Protein AF-A0A1I7MTA4-F1 (afdb_monomer)

Secondary structure (DSSP, 8-state):
---PPPPPP-HHHHHTHHHHHHHHHHHTTSHHHHHT--SSHHHHHHHHHHHHHHHHHH-

Radius of gyration: 15.3 Å; Cα contacts (8 Å, |Δi|>4): 16; chains: 1; bounding box: 38×22×35 Å

InterPro domains:
  IPR025668 Transposase DDE domain [PF13586] (12-58)

Organism: NCBI:txid574650

Solvent-accessible surface area (backbone atoms only — not comparable to full-atom values): 3723 Å² total; per-residue (Å²): 128,91,85,65,83,75,81,78,89,52,72,73,68,53,69,53,45,63,62,56,53,51,51,54,58,55,50,45,68,41,61,64,66,57,70,56,73,56,88,45,72,66,58,44,50,50,52,52,51,50,52,50,51,56,53,59,77,70,106

Sequence (59 aa):
SRGGRPPAFDGQAYRGRNVVERYFALAKQWRGLATRYDKLAITYRAAVTICAILTWLRA

Structure (mmCIF, N/CA/C/O backbone):
data_AF-A0A1I7MTA4-F1
#
_entry.id   AF-A0A1I7MTA4-F1
#
loop_
_atom_site.group_PDB
_atom_site.id
_atom_site.type_symbol
_atom_site.label_atom_id
_atom_site.label_alt_id
_atom_site.label_comp_id
_atom_site.label_asym_id
_atom_site.label_entity_id
_atom_site.label_seq_id
_atom_site.pdbx_PDB_ins_code
_atom_site.Cartn_x
_atom_site.Cartn_y
_atom_site.Cartn_z
_atom_site.occupancy
_atom_site.B_iso_or_equiv
_atom_site.auth_seq_id
_atom_site.auth_comp_id
_atom_site.auth_asym_id
_atom_site.auth_atom_id
_atom_site.pdbx_PDB_model_num
ATOM 1 N N . SER A 1 1 ? 23.820 -10.712 -11.859 1.00 58.50 1 SER A N 1
ATOM 2 C CA . SER A 1 1 ? 22.375 -10.835 -12.153 1.00 58.50 1 SER A CA 1
ATOM 3 C C . SER A 1 1 ? 22.223 -11.597 -13.460 1.00 58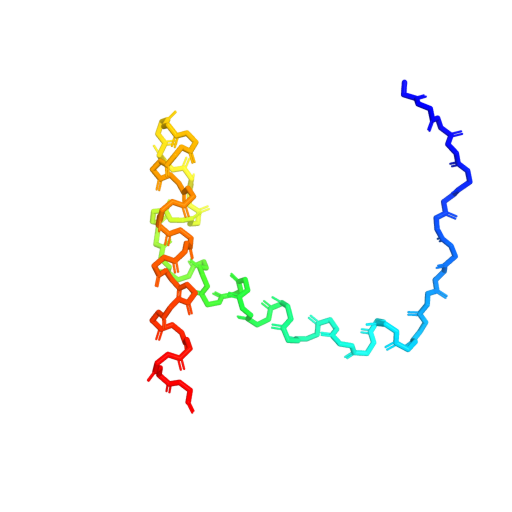.50 1 SER A C 1
ATOM 5 O O . SER A 1 1 ? 22.994 -11.349 -14.377 1.00 58.50 1 SER A O 1
ATOM 7 N N . ARG A 1 2 ? 21.307 -12.572 -13.556 1.00 56.56 2 ARG A N 1
ATOM 8 C CA . ARG A 1 2 ? 21.041 -13.282 -14.821 1.00 56.56 2 ARG A CA 1
ATOM 9 C C . ARG A 1 2 ? 20.321 -12.314 -15.766 1.00 56.56 2 ARG A C 1
ATOM 11 O O . ARG A 1 2 ? 19.100 -12.227 -15.732 1.00 56.56 2 ARG A O 1
ATOM 18 N N . GLY A 1 3 ? 21.088 -11.517 -16.508 1.00 68.75 3 GLY A N 1
ATOM 19 C CA . GLY A 1 3 ? 20.588 -10.561 -17.494 1.00 68.75 3 GLY A CA 1
ATOM 20 C C . GLY A 1 3 ? 19.927 -11.295 -18.655 1.00 68.75 3 GLY A C 1
ATOM 21 O O . GLY A 1 3 ? 20.579 -11.604 -19.644 1.00 68.75 3 GLY A O 1
ATOM 22 N N . GLY A 1 4 ? 18.654 -11.647 -18.485 1.00 80.38 4 GLY A N 1
ATOM 23 C CA . GLY A 1 4 ? 17.821 -12.242 -19.525 1.00 80.38 4 GLY A CA 1
ATOM 24 C C . GLY A 1 4 ? 17.197 -11.187 -20.436 1.00 80.38 4 GLY A C 1
ATOM 25 O O . GLY A 1 4 ? 17.172 -9.999 -20.107 1.00 80.38 4 GLY A O 1
ATOM 26 N N . ARG A 1 5 ? 16.664 -11.640 -21.580 1.00 81.81 5 ARG A N 1
ATOM 27 C CA . ARG A 1 5 ? 15.870 -10.810 -22.498 1.00 81.81 5 ARG A CA 1
ATOM 28 C C . ARG A 1 5 ? 14.737 -10.126 -21.712 1.00 81.81 5 ARG A C 1
ATOM 30 O O . ARG A 1 5 ? 14.029 -10.828 -20.988 1.00 81.81 5 ARG A O 1
ATOM 37 N N . PRO A 1 6 ? 14.553 -8.799 -21.836 1.00 79.75 6 PRO A N 1
ATOM 38 C CA . PRO A 1 6 ? 13.472 -8.108 -21.146 1.00 79.75 6 PRO A CA 1
ATOM 39 C C . PRO A 1 6 ? 12.113 -8.706 -21.548 1.00 79.75 6 PRO A C 1
ATOM 41 O O . PRO A 1 6 ? 11.959 -9.116 -22.706 1.00 79.75 6 PRO A O 1
ATOM 44 N N . PRO A 1 7 ? 11.138 -8.777 -20.622 1.00 82.12 7 PRO A N 1
ATOM 45 C CA . PRO A 1 7 ? 9.798 -9.262 -20.935 1.00 82.12 7 PRO A CA 1
ATOM 46 C C . PRO A 1 7 ? 9.224 -8.489 -22.124 1.00 82.12 7 PRO A C 1
ATOM 48 O O . PRO A 1 7 ? 9.340 -7.263 -22.182 1.00 82.12 7 PRO A O 1
ATOM 51 N N . ALA A 1 8 ? 8.617 -9.197 -23.078 1.00 88.38 8 ALA A N 1
ATOM 52 C CA . ALA A 1 8 ? 7.876 -8.539 -24.147 1.00 88.38 8 ALA A CA 1
ATOM 53 C C . ALA A 1 8 ? 6.684 -7.777 -23.545 1.00 8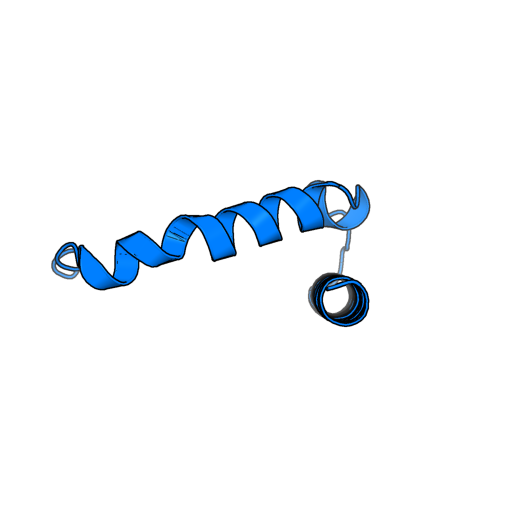8.38 8 ALA A C 1
ATOM 55 O O . ALA A 1 8 ? 6.059 -8.244 -22.593 1.00 88.38 8 ALA A O 1
ATOM 56 N N . PHE A 1 9 ? 6.382 -6.597 -24.088 1.00 88.69 9 PHE A N 1
ATOM 57 C CA . PHE A 1 9 ? 5.246 -5.800 -23.637 1.00 88.69 9 PHE A CA 1
ATOM 58 C C . PHE A 1 9 ? 3.929 -6.520 -23.944 1.00 88.69 9 PHE A C 1
ATOM 60 O O . PHE A 1 9 ? 3.608 -6.765 -25.107 1.00 88.69 9 PHE A O 1
ATOM 67 N N . ASP A 1 10 ? 3.156 -6.817 -22.901 1.00 91.69 10 ASP A N 1
ATOM 68 C CA . ASP A 1 10 ? 1.795 -7.332 -23.021 1.00 91.69 10 ASP A CA 1
ATOM 69 C C . ASP A 1 10 ? 0.791 -6.182 -22.868 1.00 91.69 10 ASP A C 1
ATOM 71 O O . ASP A 1 10 ? 0.495 -5.709 -21.766 1.00 91.69 10 ASP A O 1
ATOM 75 N N . GLY A 1 11 ? 0.248 -5.733 -24.000 1.00 93.62 11 GLY A N 1
ATOM 76 C CA . GLY A 1 11 ? -0.746 -4.666 -24.040 1.00 93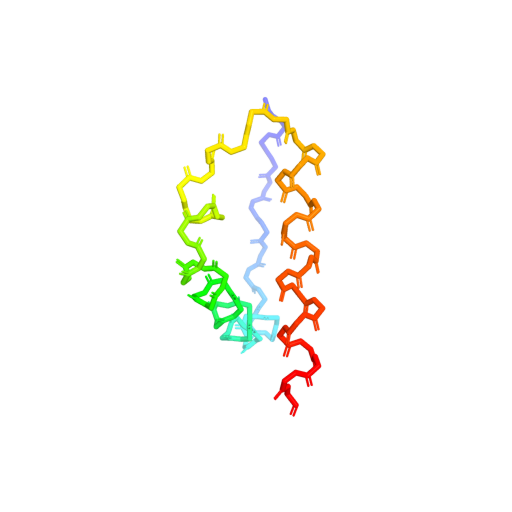.62 11 GLY A CA 1
ATOM 77 C C . GLY A 1 11 ? -2.093 -5.035 -23.412 1.00 93.62 11 GLY A C 1
ATOM 78 O O . GLY A 1 11 ? -2.834 -4.126 -23.048 1.00 93.62 11 GLY A O 1
ATOM 79 N N . GLN A 1 12 ? -2.433 -6.320 -23.267 1.00 92.31 12 GLN A N 1
ATOM 80 C CA . GLN A 1 12 ? -3.646 -6.743 -22.560 1.00 92.31 12 GLN A CA 1
ATOM 81 C C . GLN A 1 12 ? -3.441 -6.656 -21.052 1.00 92.31 12 GLN A C 1
ATOM 83 O O . GLN A 1 12 ? -4.245 -6.022 -20.368 1.00 92.31 12 GLN A O 1
ATOM 88 N N . ALA A 1 13 ? -2.325 -7.184 -20.542 1.00 89.94 13 ALA A N 1
ATOM 89 C CA . ALA A 1 13 ? -1.970 -7.048 -19.131 1.00 89.94 13 ALA A CA 1
ATOM 90 C C . ALA A 1 13 ? -1.831 -5.571 -18.718 1.00 89.94 13 ALA A C 1
ATOM 92 O O . ALA A 1 13 ? -2.311 -5.159 -17.660 1.00 89.94 13 ALA A O 1
ATOM 93 N N . TYR A 1 14 ? -1.242 -4.738 -19.581 1.00 92.75 14 TYR A N 1
ATOM 94 C CA . TYR A 1 14 ? -1.017 -3.322 -19.287 1.00 92.75 14 TYR A CA 1
ATOM 95 C C . TYR A 1 14 ? -2.305 -2.495 -19.147 1.00 92.75 14 TYR A C 1
ATOM 97 O O . TYR A 1 14 ? -2.309 -1.492 -18.428 1.00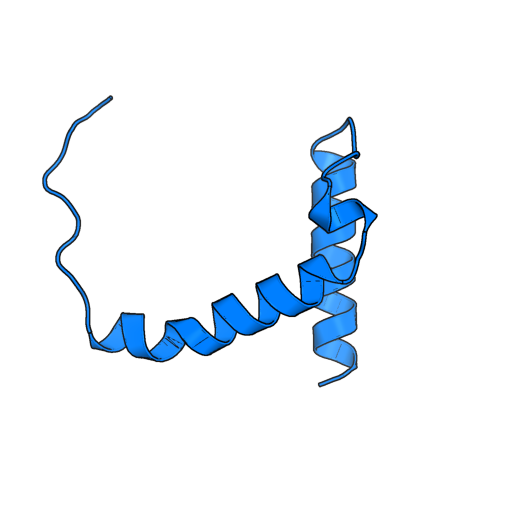 92.75 14 TYR A O 1
ATOM 105 N N . ARG A 1 15 ? -3.427 -2.917 -19.754 1.00 93.50 15 ARG A N 1
ATOM 106 C CA . ARG A 1 15 ? -4.735 -2.249 -19.572 1.00 93.50 15 ARG A CA 1
ATOM 107 C C . ARG A 1 15 ? -5.165 -2.221 -18.103 1.00 93.50 15 ARG A C 1
ATOM 109 O O . ARG A 1 15 ? -5.821 -1.273 -17.680 1.00 93.50 15 ARG A O 1
ATOM 116 N N . GLY A 1 16 ? -4.750 -3.214 -17.313 1.00 93.88 16 GLY A N 1
ATOM 117 C CA . GLY A 1 16 ? -5.053 -3.314 -15.885 1.00 93.88 16 GLY A CA 1
ATOM 118 C C . GLY A 1 16 ? -4.234 -2.390 -14.974 1.00 93.88 16 GLY A C 1
ATOM 119 O O . GLY A 1 16 ? -4.519 -2.328 -13.777 1.00 93.88 16 GLY A O 1
ATOM 120 N N . ARG A 1 17 ? -3.242 -1.647 -15.496 1.00 94.25 17 ARG A N 1
ATOM 121 C CA . ARG A 1 17 ? -2.300 -0.864 -14.667 1.00 94.25 17 ARG A CA 1
ATOM 122 C C . ARG A 1 17 ? -2.982 0.130 -13.726 1.00 94.25 17 ARG A C 1
ATOM 124 O O . ARG A 1 17 ? -2.555 0.278 -12.587 1.00 94.25 17 ARG A O 1
ATOM 131 N N . ASN A 1 18 ? -4.076 0.756 -14.172 1.00 94.50 18 ASN A N 1
ATOM 132 C CA . ASN A 1 18 ? -4.771 1.799 -13.414 1.00 94.50 18 ASN A CA 1
ATOM 133 C C . ASN A 1 18 ? -5.315 1.271 -12.076 1.00 94.50 18 ASN A C 1
ATOM 135 O O . ASN A 1 18 ? -5.336 1.993 -11.085 1.00 94.50 18 ASN A O 1
ATOM 139 N N . VAL A 1 19 ? -5.726 -0.001 -12.020 1.00 92.69 19 VAL A N 1
ATOM 140 C CA . VAL A 1 19 ? -6.210 -0.625 -10.778 1.00 92.69 19 VAL A CA 1
ATOM 141 C C . VAL A 1 19 ? -5.083 -0.685 -9.746 1.00 92.69 19 VAL A C 1
ATOM 143 O O . VAL A 1 19 ? -5.260 -0.288 -8.595 1.00 92.69 19 VAL A O 1
ATOM 146 N N . VAL A 1 20 ? -3.900 -1.114 -10.184 1.00 92.38 20 VAL A N 1
ATOM 147 C CA . VAL A 1 20 ? -2.703 -1.213 -9.345 1.00 92.38 20 VAL A CA 1
ATOM 148 C C . VAL A 1 20 ? -2.215 0.176 -8.922 1.00 92.38 20 VAL A C 1
ATOM 150 O O . VAL A 1 20 ? -1.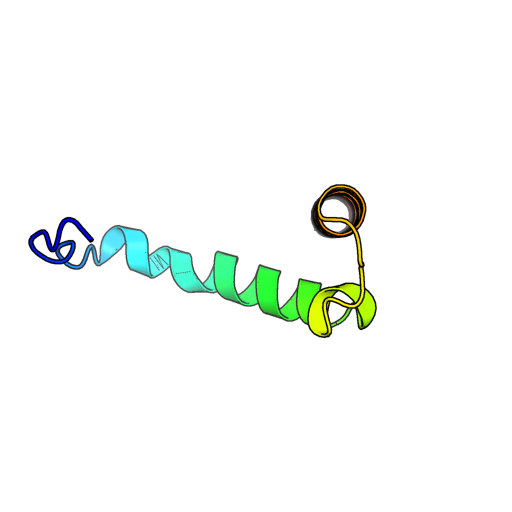968 0.415 -7.741 1.00 92.38 20 VAL A O 1
ATOM 153 N N . GLU A 1 21 ? -2.126 1.119 -9.860 1.00 95.25 21 GLU A N 1
ATOM 154 C CA . GLU A 1 21 ? -1.690 2.496 -9.602 1.00 95.25 21 GLU A CA 1
ATOM 155 C C . GLU A 1 21 ? -2.603 3.210 -8.596 1.00 95.25 21 GLU A C 1
ATOM 157 O O . GLU A 1 21 ? -2.109 3.839 -7.656 1.00 95.25 21 GLU A O 1
ATOM 162 N N . ARG A 1 22 ? -3.930 3.059 -8.727 1.00 94.56 22 ARG A N 1
ATOM 163 C CA . ARG A 1 22 ? -4.903 3.627 -7.781 1.00 94.56 22 ARG A CA 1
ATOM 164 C C . ARG A 1 22 ? -4.761 3.039 -6.383 1.00 94.56 22 ARG A C 1
ATOM 166 O O . ARG A 1 22 ? -4.816 3.795 -5.414 1.00 94.56 22 ARG A O 1
ATOM 173 N N . TYR A 1 23 ? -4.534 1.729 -6.267 1.00 93.31 23 TYR A N 1
ATOM 174 C CA . TYR A 1 23 ? -4.275 1.102 -4.971 1.00 93.31 23 TYR A CA 1
ATOM 175 C C . TYR A 1 23 ? -3.020 1.686 -4.305 1.00 93.31 23 TYR A C 1
ATOM 177 O O . TYR A 1 23 ? -3.066 2.088 -3.144 1.00 93.31 23 TYR A O 1
ATOM 185 N N . PHE A 1 24 ? -1.914 1.824 -5.044 1.00 92.56 24 PHE A N 1
ATOM 186 C CA . PHE A 1 24 ? -0.692 2.426 -4.500 1.00 92.56 24 PHE A CA 1
ATOM 187 C C . PHE A 1 24 ? -0.855 3.908 -4.148 1.00 92.56 24 PHE A C 1
ATOM 189 O O . PHE A 1 24 ? -0.289 4.358 -3.150 1.00 92.56 24 PHE A O 1
ATOM 196 N N . ALA A 1 25 ? -1.623 4.672 -4.928 1.00 94.81 25 ALA A N 1
ATOM 197 C CA . ALA A 1 25 ? -1.939 6.062 -4.609 1.00 94.81 25 ALA A CA 1
ATOM 198 C C . ALA A 1 25 ? -2.722 6.181 -3.289 1.00 94.81 25 ALA A C 1
ATOM 200 O O . ALA A 1 25 ? -2.429 7.062 -2.478 1.00 94.81 25 ALA A O 1
ATOM 201 N N . LEU A 1 26 ? -3.664 5.265 -3.045 1.00 93.75 26 LEU A N 1
ATOM 202 C CA . LEU A 1 26 ? -4.431 5.197 -1.803 1.00 93.75 26 LEU A CA 1
ATOM 203 C C . LEU A 1 26 ? -3.570 4.733 -0.620 1.00 93.75 26 LEU A C 1
ATOM 205 O O . LEU A 1 26 ? -3.593 5.365 0.435 1.00 93.75 26 LEU A O 1
ATOM 209 N N . ALA A 1 27 ? -2.741 3.702 -0.800 1.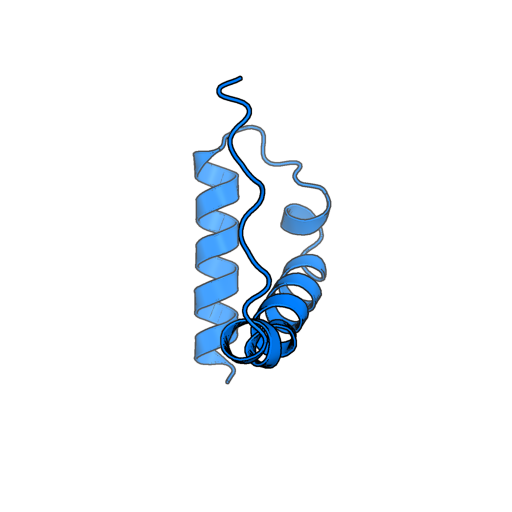00 94.19 27 ALA A N 1
ATOM 210 C CA . ALA A 1 27 ? -1.816 3.240 0.234 1.00 94.19 27 ALA A CA 1
ATOM 211 C C . ALA A 1 27 ? -0.826 4.339 0.657 1.00 94.19 27 ALA A C 1
ATOM 213 O O . ALA A 1 27 ? -0.481 4.451 1.830 1.00 94.19 27 ALA A O 1
ATOM 214 N N . LYS A 1 28 ? -0.413 5.213 -0.270 1.00 93.56 28 LYS A N 1
ATOM 215 C CA . LYS A 1 28 ? 0.454 6.365 0.026 1.00 93.56 28 LYS A CA 1
ATOM 216 C C . LYS A 1 28 ? -0.229 7.493 0.810 1.00 93.56 28 LYS A C 1
ATOM 218 O O . LYS A 1 28 ? 0.479 8.356 1.320 1.00 93.56 28 LYS A O 1
ATOM 223 N N . GLN A 1 29 ? -1.555 7.489 0.966 1.00 94.38 29 GLN A N 1
ATOM 224 C CA . GLN A 1 29 ? -2.226 8.402 1.907 1.00 94.38 29 GLN A CA 1
ATOM 225 C C . GLN A 1 29 ? -1.871 8.069 3.363 1.00 94.38 29 GLN A C 1
ATOM 227 O O . GLN A 1 29 ? -1.884 8.932 4.238 1.00 94.38 29 GLN A O 1
ATOM 232 N N . TRP A 1 30 ? -1.502 6.815 3.632 1.00 94.19 30 TRP A N 1
ATOM 233 C CA . TRP A 1 30 ? -1.055 6.377 4.942 1.00 94.19 30 TRP A CA 1
ATOM 234 C C . TRP A 1 30 ? 0.414 6.755 5.106 1.00 94.19 30 TRP A C 1
ATOM 236 O O . TRP A 1 30 ? 1.302 6.071 4.596 1.00 94.19 30 TRP A O 1
ATOM 246 N N . ARG A 1 31 ? 0.683 7.845 5.835 1.00 93.56 31 ARG A N 1
ATOM 247 C CA . ARG A 1 31 ? 2.039 8.398 6.003 1.00 93.56 31 ARG A CA 1
ATOM 248 C C . ARG A 1 31 ? 3.074 7.339 6.403 1.00 93.56 31 ARG A C 1
ATOM 250 O O . ARG A 1 31 ? 4.155 7.336 5.830 1.00 93.56 31 ARG A O 1
ATOM 257 N N . GLY A 1 32 ? 2.732 6.416 7.308 1.00 92.06 32 GLY A N 1
ATOM 258 C CA . GLY A 1 32 ? 3.625 5.323 7.722 1.00 92.06 32 GLY A CA 1
ATOM 259 C C . GLY A 1 32 ? 4.021 4.367 6.58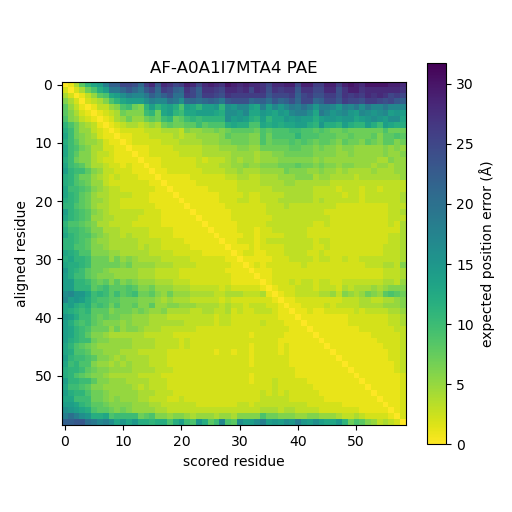6 1.00 92.06 32 GLY A C 1
ATOM 260 O O . GLY A 1 32 ? 5.191 4.004 6.468 1.00 92.06 32 GLY A O 1
ATOM 261 N N . LEU A 1 33 ? 3.080 4.030 5.695 1.00 94.19 33 LEU A N 1
ATOM 262 C CA . LEU A 1 33 ? 3.346 3.199 4.516 1.00 94.19 33 LEU A CA 1
ATOM 263 C C . LEU A 1 33 ? 4.122 3.957 3.438 1.00 94.19 33 LEU A C 1
ATOM 265 O O . LEU A 1 33 ? 5.004 3.380 2.802 1.00 94.19 33 LEU A O 1
ATOM 269 N N . ALA A 1 34 ? 3.805 5.239 3.240 1.00 95.38 34 ALA A N 1
ATOM 270 C CA . ALA A 1 34 ? 4.443 6.086 2.238 1.00 95.38 34 ALA A CA 1
ATOM 271 C C . ALA A 1 34 ? 5.927 6.327 2.535 1.00 95.38 34 ALA A C 1
ATOM 273 O O . ALA A 1 34 ? 6.753 6.274 1.626 1.00 95.38 34 ALA A O 1
ATOM 274 N N . THR A 1 35 ? 6.266 6.586 3.800 1.00 93.88 35 THR A N 1
ATOM 275 C CA . THR A 1 35 ? 7.646 6.861 4.217 1.00 93.88 35 THR A CA 1
ATOM 276 C C . THR A 1 35 ? 8.426 5.604 4.580 1.00 93.88 35 THR A C 1
ATOM 278 O O . THR A 1 35 ? 9.652 5.660 4.641 1.00 93.88 35 THR A O 1
ATOM 281 N N . ARG A 1 36 ? 7.739 4.473 4.793 1.00 89.50 36 ARG A N 1
ATOM 282 C CA . ARG A 1 36 ? 8.344 3.173 5.111 1.00 89.50 36 ARG A CA 1
ATOM 283 C C . ARG A 1 36 ? 9.226 3.228 6.368 1.00 89.50 36 ARG A C 1
ATOM 285 O O . ARG A 1 36 ? 10.335 2.706 6.384 1.00 89.50 36 ARG A O 1
ATOM 292 N N . TYR A 1 37 ? 8.725 3.877 7.421 1.00 89.56 37 TYR A N 1
ATOM 293 C CA . TYR A 1 37 ? 9.441 4.026 8.698 1.00 89.56 37 TYR A CA 1
ATOM 294 C C . TYR A 1 37 ? 9.463 2.761 9.563 1.00 89.56 37 TYR A C 1
ATOM 296 O O . TYR A 1 37 ? 10.207 2.704 10.545 1.00 89.56 37 TYR A O 1
ATOM 304 N N . ASP A 1 38 ? 8.675 1.745 9.213 1.00 91.69 38 ASP A N 1
ATOM 305 C CA . ASP A 1 38 ? 8.693 0.456 9.893 1.00 91.69 38 ASP A CA 1
ATOM 306 C C . ASP A 1 38 ? 10.080 -0.194 9.807 1.00 91.69 38 ASP A C 1
ATOM 308 O O . ASP A 1 38 ? 10.563 -0.547 8.731 1.00 91.69 38 ASP A O 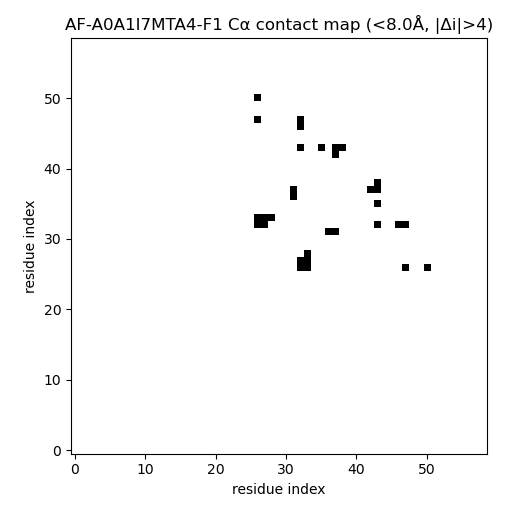1
ATOM 312 N N . LYS A 1 39 ? 10.714 -0.395 10.967 1.00 94.06 39 LYS A N 1
ATOM 313 C CA . LYS A 1 39 ? 12.042 -1.025 11.061 1.00 94.06 39 LYS A CA 1
ATOM 314 C C . LYS A 1 39 ? 12.020 -2.512 10.705 1.00 94.06 39 LYS A C 1
ATOM 316 O O . LYS A 1 39 ? 13.024 -3.047 10.245 1.00 94.06 39 LYS A O 1
ATOM 321 N N . LEU A 1 40 ? 10.894 -3.187 10.946 1.00 96.81 40 LEU A N 1
ATOM 322 C CA . LEU A 1 40 ? 10.746 -4.616 10.704 1.00 96.81 40 LEU A CA 1
ATOM 323 C C . LEU A 1 40 ? 9.883 -4.861 9.468 1.00 96.81 40 LEU A C 1
ATOM 325 O O . LEU A 1 40 ? 8.783 -4.320 9.336 1.00 96.81 40 LEU A O 1
ATOM 329 N N . ALA A 1 41 ? 10.340 -5.772 8.608 1.00 96.25 41 ALA A N 1
ATOM 330 C CA . ALA A 1 41 ? 9.603 -6.177 7.414 1.00 96.25 41 ALA A CA 1
ATOM 331 C C . ALA A 1 41 ? 8.212 -6.748 7.741 1.00 96.25 41 ALA A C 1
ATOM 333 O O . ALA A 1 41 ? 7.271 -6.540 6.977 1.00 96.25 41 ALA A O 1
ATOM 334 N N . ILE A 1 42 ? 8.069 -7.436 8.882 1.00 97.81 42 ILE A N 1
ATOM 335 C CA . ILE A 1 42 ? 6.782 -7.983 9.326 1.00 97.81 42 ILE A CA 1
ATOM 336 C C . ILE A 1 42 ? 5.775 -6.877 9.651 1.00 97.81 42 ILE A C 1
ATOM 338 O O . ILE A 1 42 ? 4.629 -6.968 9.223 1.00 97.81 42 ILE A O 1
ATOM 342 N N . THR A 1 43 ? 6.211 -5.810 10.325 1.00 96.50 43 THR A N 1
ATOM 343 C CA . THR A 1 43 ? 5.351 -4.679 10.693 1.00 96.50 43 THR A CA 1
ATOM 344 C C . THR A 1 43 ? 4.895 -3.926 9.452 1.00 96.50 43 THR A C 1
ATOM 346 O O . THR A 1 43 ? 3.697 -3.719 9.271 1.00 96.50 43 THR A O 1
ATOM 349 N N . TYR A 1 44 ? 5.824 -3.636 8.534 1.00 95.62 44 TYR A N 1
ATOM 350 C CA . TYR A 1 44 ? 5.484 -3.025 7.249 1.00 95.62 44 TYR A CA 1
ATOM 351 C C . TYR A 1 44 ? 4.463 -3.872 6.478 1.00 95.62 44 TYR A C 1
ATOM 353 O O . TYR A 1 44 ? 3.454 -3.367 5.988 1.00 95.62 44 TYR A O 1
ATOM 361 N N . ARG A 1 45 ? 4.694 -5.189 6.396 1.00 96.25 45 ARG A N 1
ATOM 362 C CA . ARG A 1 45 ? 3.793 -6.105 5.691 1.00 96.25 45 ARG A CA 1
ATOM 363 C C . ARG A 1 45 ? 2.416 -6.170 6.352 1.00 96.25 45 ARG A C 1
ATOM 365 O O . ARG A 1 45 ? 1.424 -6.166 5.634 1.00 96.25 45 ARG A O 1
ATOM 372 N N . ALA A 1 46 ? 2.342 -6.194 7.682 1.00 96.94 46 ALA A N 1
ATOM 373 C CA . ALA A 1 46 ? 1.075 -6.161 8.408 1.00 96.94 46 ALA A CA 1
ATOM 374 C C . ALA A 1 46 ? 0.287 -4.876 8.106 1.00 96.94 46 ALA A C 1
ATOM 376 O O . ALA A 1 46 ? -0.900 -4.950 7.792 1.00 96.94 46 ALA A O 1
ATOM 377 N N . ALA A 1 47 ? 0.954 -3.718 8.105 1.00 96.19 47 ALA A N 1
ATOM 378 C CA . ALA A 1 47 ? 0.335 -2.439 7.764 1.00 96.19 47 ALA A CA 1
ATOM 379 C C . ALA A 1 47 ? -0.190 -2.410 6.315 1.00 96.19 47 ALA A C 1
ATOM 381 O O . ALA A 1 47 ? -1.307 -1.950 6.079 1.00 96.19 47 ALA A O 1
ATOM 382 N N . VAL A 1 48 ? 0.565 -2.955 5.350 1.00 95.75 48 VAL A N 1
ATOM 383 C CA . VAL A 1 48 ? 0.107 -3.083 3.953 1.00 95.75 48 VAL A CA 1
ATOM 384 C C . VAL A 1 48 ? -1.124 -3.988 3.860 1.00 95.75 48 VAL A C 1
ATOM 386 O O . VAL A 1 48 ? -2.082 -3.638 3.175 1.00 95.75 48 VAL A O 1
ATOM 389 N N . THR A 1 49 ? -1.134 -5.121 4.566 1.00 96.69 49 THR A N 1
ATOM 390 C CA . THR A 1 49 ? -2.282 -6.041 4.589 1.00 96.69 49 THR A CA 1
ATOM 391 C C . THR A 1 49 ? -3.522 -5.380 5.189 1.00 96.69 49 THR A C 1
ATOM 393 O O . THR A 1 49 ? -4.606 -5.495 4.626 1.00 96.69 49 THR A O 1
ATOM 396 N N . ILE A 1 50 ? -3.375 -4.642 6.293 1.00 96.44 50 ILE A N 1
ATOM 397 C CA . ILE A 1 50 ? -4.481 -3.892 6.903 1.00 96.44 50 ILE A CA 1
ATOM 398 C C . ILE A 1 50 ? -5.012 -2.832 5.932 1.00 96.44 50 ILE A C 1
ATOM 400 O O . ILE A 1 50 ? -6.222 -2.728 5.748 1.00 96.44 50 ILE A O 1
ATOM 404 N N . CYS A 1 51 ? -4.128 -2.087 5.263 1.00 95.81 51 CYS A N 1
ATOM 405 C CA . CYS A 1 51 ? -4.522 -1.114 4.246 1.00 95.81 51 CYS A CA 1
ATOM 406 C C . CYS A 1 51 ? -5.329 -1.776 3.114 1.00 95.81 51 CYS A C 1
ATOM 408 O O . CYS A 1 51 ? -6.382 -1.261 2.734 1.00 95.81 51 CYS A O 1
ATOM 410 N N . ALA A 1 52 ? -4.901 -2.951 2.638 1.00 95.44 52 ALA A N 1
ATOM 411 C CA . ALA A 1 52 ? -5.632 -3.727 1.638 1.00 95.44 52 ALA A CA 1
ATOM 412 C C . ALA A 1 52 ? -7.034 -4.126 2.119 1.00 95.44 52 ALA A C 1
ATOM 414 O O . ALA A 1 52 ? -8.010 -3.888 1.411 1.00 95.44 52 ALA A O 1
ATOM 415 N N . ILE A 1 53 ? -7.141 -4.672 3.335 1.00 96.75 53 ILE A N 1
ATOM 416 C CA . ILE A 1 53 ? -8.418 -5.094 3.932 1.00 96.75 53 ILE A CA 1
ATOM 417 C C . ILE A 1 53 ? -9.372 -3.905 4.065 1.00 96.75 53 ILE A C 1
ATOM 419 O O . ILE A 1 53 ? -10.521 -3.989 3.648 1.00 96.75 53 ILE A O 1
ATOM 423 N N . LEU A 1 54 ? -8.905 -2.778 4.601 1.00 95.69 54 LEU A N 1
ATOM 424 C CA . LEU A 1 54 ? -9.744 -1.591 4.780 1.00 95.69 54 LEU A CA 1
ATOM 425 C C . LEU A 1 54 ? -10.188 -0.984 3.448 1.00 95.69 54 LEU A C 1
ATOM 427 O O . LEU A 1 54 ? -11.309 -0.496 3.338 1.00 95.69 54 LEU A O 1
ATOM 431 N N . THR A 1 55 ? -9.325 -1.031 2.432 1.00 93.38 55 THR A N 1
ATOM 432 C CA . THR A 1 55 ? -9.681 -0.599 1.074 1.00 93.38 55 THR A CA 1
ATOM 433 C C . THR A 1 55 ? -10.756 -1.503 0.482 1.00 93.38 55 THR A C 1
ATOM 435 O O . THR A 1 55 ? -11.703 -0.999 -0.110 1.00 93.38 55 THR A O 1
ATOM 438 N N . TRP A 1 56 ? -10.635 -2.819 0.682 1.00 93.88 56 TRP A N 1
ATOM 439 C CA . TRP A 1 56 ? -11.615 -3.805 0.232 1.00 93.88 56 TRP A CA 1
ATOM 440 C C . TRP A 1 56 ? -12.974 -3.634 0.915 1.00 93.88 56 TRP A C 1
ATOM 442 O O . TRP A 1 56 ? -13.993 -3.653 0.245 1.00 93.88 56 TRP A O 1
ATOM 452 N N . LEU A 1 57 ? -12.994 -3.420 2.233 1.00 96.25 57 LEU A N 1
ATOM 453 C CA . LEU A 1 57 ? -14.233 -3.238 3.000 1.00 96.25 57 LEU A CA 1
ATOM 454 C C . LEU A 1 57 ? -14.958 -1.915 2.705 1.00 96.25 57 LEU A C 1
ATOM 456 O O . LEU A 1 57 ? -16.123 -1.768 3.061 1.00 96.25 57 LEU A O 1
ATOM 460 N N . ARG A 1 58 ? -14.262 -0.932 2.126 1.00 88.38 58 ARG A N 1
ATOM 461 C CA . ARG A 1 58 ? -14.823 0.380 1.773 1.00 88.38 58 ARG A CA 1
ATOM 462 C C . ARG A 1 58 ? -15.357 0.439 0.336 1.00 88.38 58 ARG A C 1
ATOM 464 O O . ARG A 1 58 ? -16.075 1.388 0.022 1.00 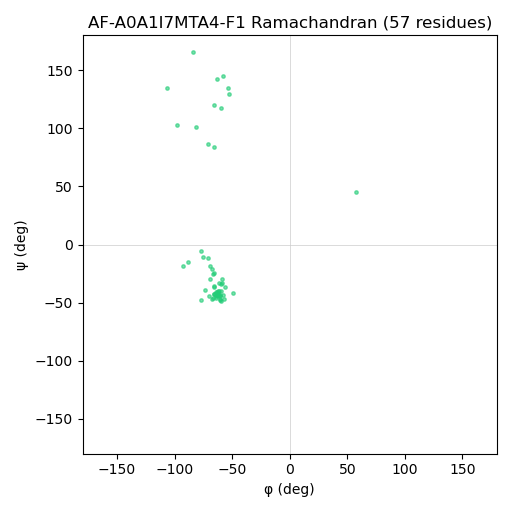88.38 58 ARG A O 1
ATOM 471 N N . ALA A 1 59 ? -14.942 -0.495 -0.519 1.00 72.00 59 ALA A N 1
ATOM 472 C CA . ALA A 1 59 ? -15.385 -0.614 -1.907 1.00 72.00 59 ALA A CA 1
ATOM 473 C C . ALA A 1 59 ? -16.778 -1.250 -1.987 1.00 72.00 59 ALA A C 1
ATOM 475 O O . ALA A 1 59 ? -17.526 -0.840 -2.901 1.00 72.00 59 ALA A O 1
#

Foldseek 3Di:
DPPDDPDDDDPVVVVCVVVVVVLVVQLCVPVCLVVVPDPDPVVNVVSSVVSVVVVVVVD

pLDDT: mean 91.01, std 8.44, range [56.56, 97.81]

Mean predicted aligned error: 5.65 Å